Protein AF-A0AAW2UE43-F1 (afdb_monomer_lite)

Organism: NCBI:txid2727402

Sequence (93 aa):
MKLEWTEDGVKSIMGPIPAVKYDETRQRKIWFNSMVAAYTGWEDTRNDPKKAVTFGMEILCQKGDVLLIDNLAVLHSRRPFIPPRRILASLCK

pLDDT: mean 80.77, std 15.51, range [40.88, 96.12]

Secondary structure (DSSP, 8-state):
-EEEEETTEEEEE--S--S-EEETTTTEEE--S-HHHHHHH--STT----------------TT------TTT--------PSP---------

Foldseek 3Di:
DDWDADPVGIDDDDDDDDQWDADPVVRDIFRPDCVLCVQAPPDDPPHDHPDRDDDDDDDDDDPPDDDDDDNRHDDDDDDDDDDDDDDDDDDDD

Radius of gyration: 17.25 Å; chains: 1; bounding box: 38×34×42 Å

InterPro domains:
  IPR003819 TauD/TfdA-like domain [PF02668] (58-88)
  IPR042098 Glutarate 2-hydroxylase superfamily [G3DSA:3.60.130.10] (1-93)
  IPR050411 Alpha-ketoglutarate-dependent hydroxylases [PTHR10696] (2-93)

Structure (mmCIF, N/CA/C/O backbone):
data_AF-A0AAW2UE43-F1
#
_entry.id   AF-A0AAW2UE43-F1
#
loop_
_atom_site.group_PDB
_atom_site.id
_atom_site.type_symbol
_atom_site.label_atom_id
_atom_site.label_alt_id
_atom_site.label_comp_id
_atom_site.label_asym_id
_atom_site.label_entity_id
_atom_site.label_seq_id
_atom_site.pdbx_PDB_ins_code
_atom_site.Cartn_x
_atom_site.Cartn_y
_atom_site.Cartn_z
_atom_site.occupancy
_atom_site.B_iso_or_equiv
_atom_site.auth_seq_id
_atom_site.auth_comp_id
_atom_site.auth_asym_id
_atom_site.auth_atom_id
_atom_site.pdbx_PDB_model_num
ATOM 1 N N . MET A 1 1 ? 11.026 15.589 -1.054 1.00 80.06 1 MET A N 1
ATOM 2 C CA . MET A 1 1 ? 11.029 15.028 -2.422 1.00 80.06 1 MET A CA 1
ATOM 3 C C . MET A 1 1 ? 11.809 15.987 -3.299 1.00 80.06 1 MET A C 1
ATOM 5 O O . MET A 1 1 ? 11.543 17.178 -3.218 1.00 80.06 1 MET A O 1
ATOM 9 N N . LYS A 1 2 ? 12.787 15.495 -4.058 1.00 90.12 2 LYS A N 1
ATOM 10 C CA . LYS A 1 2 ? 13.592 16.286 -4.995 1.00 90.12 2 LYS A CA 1
ATOM 11 C C . LYS A 1 2 ? 13.264 15.838 -6.417 1.00 90.12 2 LYS A C 1
ATOM 13 O O . LYS A 1 2 ? 13.130 14.640 -6.650 1.00 90.12 2 LYS A O 1
ATOM 18 N N . LEU A 1 3 ? 13.130 16.791 -7.332 1.00 93.50 3 LEU A N 1
ATOM 19 C CA . LEU A 1 3 ? 12.931 16.537 -8.756 1.00 93.50 3 LEU A CA 1
ATOM 20 C C . LEU A 1 3 ? 14.174 16.997 -9.519 1.00 93.50 3 LEU A C 1
ATOM 22 O O . LEU A 1 3 ? 14.709 18.067 -9.231 1.00 93.50 3 LEU A O 1
ATOM 26 N N . GLU A 1 4 ? 14.633 16.187 -10.465 1.00 94.31 4 GLU A N 1
ATOM 27 C CA . GLU A 1 4 ? 15.760 16.488 -11.350 1.00 94.31 4 GLU A CA 1
ATOM 28 C C . GLU A 1 4 ? 15.294 16.301 -12.796 1.00 94.31 4 GLU A C 1
ATOM 30 O O . GLU A 1 4 ? 14.838 15.218 -13.161 1.00 94.31 4 GLU A O 1
ATOM 35 N N . TRP A 1 5 ? 15.364 17.355 -13.610 1.00 93.94 5 TRP A N 1
ATOM 36 C CA . TRP A 1 5 ? 15.068 17.258 -15.040 1.00 93.94 5 TRP A CA 1
ATOM 37 C C . TRP A 1 5 ? 16.175 16.475 -15.756 1.00 93.94 5 TRP A C 1
ATOM 39 O O . TRP A 1 5 ? 17.357 16.656 -15.468 1.00 93.94 5 TRP A O 1
ATOM 49 N N . THR A 1 6 ? 15.782 15.606 -16.680 1.00 92.62 6 THR A N 1
ATOM 50 C CA . THR A 1 6 ? 16.650 14.833 -17.578 1.00 92.62 6 THR A CA 1
ATOM 51 C C . THR A 1 6 ? 16.332 15.204 -19.027 1.00 92.62 6 THR A C 1
ATOM 53 O O . THR A 1 6 ? 15.311 15.840 -19.271 1.00 92.62 6 THR A O 1
ATOM 56 N N . GLU A 1 7 ? 17.153 14.778 -19.989 1.00 91.81 7 GLU A N 1
ATOM 57 C CA . GLU A 1 7 ? 16.948 15.084 -21.419 1.00 91.81 7 GLU A CA 1
ATOM 58 C C . GLU A 1 7 ? 15.541 14.699 -21.914 1.00 91.81 7 GLU A C 1
ATOM 60 O O . GLU A 1 7 ? 14.879 15.508 -22.557 1.00 91.81 7 GLU A O 1
ATOM 65 N N . ASP A 1 8 ? 15.034 13.535 -21.489 1.00 92.06 8 ASP A N 1
ATOM 66 C CA . ASP A 1 8 ? 13.736 13.000 -21.928 1.00 92.06 8 ASP A CA 1
ATOM 67 C C . ASP A 1 8 ? 12.659 12.965 -20.822 1.00 92.06 8 ASP A C 1
ATOM 69 O O . ASP A 1 8 ? 11.676 12.227 -20.924 1.00 92.06 8 ASP A O 1
ATOM 73 N N . GLY A 1 9 ? 12.823 13.705 -19.714 1.00 90.88 9 GLY A N 1
ATOM 74 C CA . GLY A 1 9 ? 11.825 13.651 -18.638 1.00 90.88 9 GLY A CA 1
ATOM 75 C C . GLY A 1 9 ? 12.251 14.193 -17.279 1.00 90.88 9 GLY A C 1
ATOM 76 O O . GLY A 1 9 ? 13.041 15.125 -17.171 1.00 90.88 9 GLY A O 1
ATOM 77 N N . VAL A 1 10 ? 11.679 13.623 -16.215 1.00 92.00 10 VAL A N 1
ATOM 78 C CA . VAL A 1 10 ? 11.939 14.036 -14.832 1.00 92.00 10 VAL A CA 1
ATOM 79 C C . VAL A 1 10 ? 12.200 12.828 -13.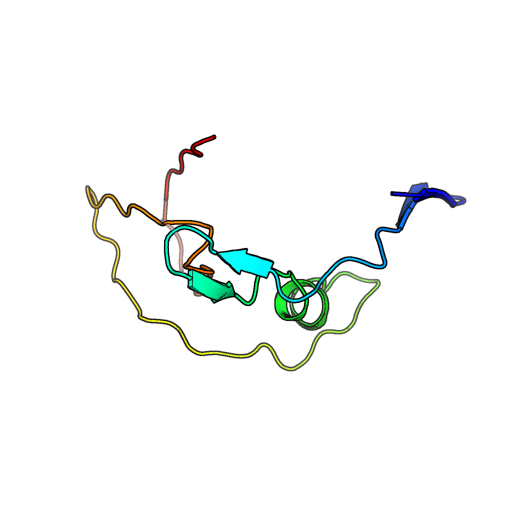940 1.00 92.00 10 VAL A C 1
ATOM 81 O O . VAL A 1 10 ? 11.437 11.862 -13.906 1.00 92.00 10 VAL A O 1
ATOM 84 N N . LYS A 1 11 ? 13.282 12.900 -13.171 1.00 86.88 11 LYS A N 1
ATOM 85 C CA . LYS A 1 11 ? 13.639 11.943 -12.129 1.00 86.88 11 LYS A CA 1
ATOM 86 C C . LYS A 1 11 ? 13.120 12.439 -10.784 1.00 86.88 11 LYS A C 1
ATOM 88 O O . LYS A 1 11 ? 13.385 13.570 -10.382 1.00 86.88 11 LYS A O 1
ATOM 93 N N . SER A 1 12 ? 12.418 11.571 -10.060 1.00 87.00 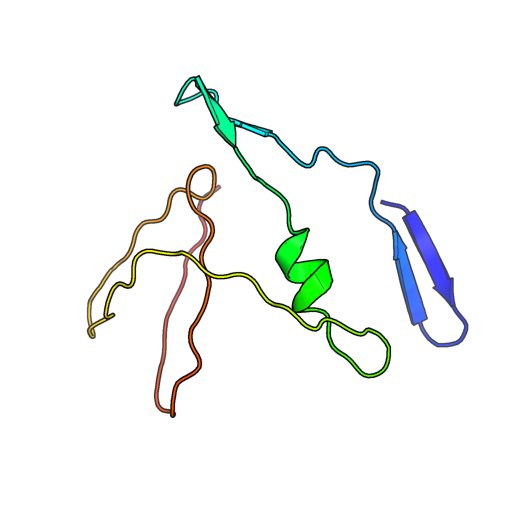12 SER A N 1
ATOM 94 C CA . SER A 1 12 ? 11.940 11.847 -8.701 1.00 87.00 12 SER A CA 1
ATOM 95 C C . SER A 1 12 ? 12.790 11.112 -7.670 1.00 87.00 12 SER A C 1
ATOM 97 O O . SER A 1 12 ? 12.957 9.899 -7.749 1.00 87.00 12 SER A O 1
ATOM 99 N N . ILE A 1 13 ? 13.308 11.839 -6.680 1.00 85.19 13 ILE A N 1
ATOM 100 C CA . ILE A 1 13 ? 14.120 11.301 -5.586 1.00 85.19 13 ILE A CA 1
ATOM 101 C C . ILE A 1 13 ? 13.391 11.545 -4.262 1.00 85.19 13 ILE A C 1
ATOM 103 O O . ILE A 1 13 ? 13.047 12.677 -3.901 1.00 85.19 13 ILE A O 1
ATOM 107 N N . MET A 1 14 ? 13.165 10.472 -3.510 1.00 84.00 14 MET A N 1
ATOM 108 C CA . MET A 1 14 ? 12.497 10.506 -2.214 1.00 84.00 14 MET A CA 1
ATOM 109 C C . MET A 1 14 ? 13.329 9.747 -1.183 1.00 84.00 14 MET A C 1
ATOM 111 O O . MET A 1 14 ? 13.591 8.562 -1.353 1.00 84.00 14 MET A O 1
ATOM 115 N N . GLY A 1 15 ? 13.735 10.430 -0.114 1.00 85.88 15 GLY A N 1
ATOM 116 C CA . GLY A 1 15 ? 14.483 9.823 0.981 1.00 85.88 15 GLY A CA 1
ATOM 117 C C . GLY A 1 15 ? 15.509 10.763 1.625 1.00 85.88 15 GLY A C 1
ATOM 118 O O . GLY A 1 15 ? 15.723 11.863 1.110 1.00 85.88 15 GLY A O 1
ATOM 119 N N . PRO A 1 16 ? 16.140 10.325 2.732 1.00 84.81 16 PRO A N 1
ATOM 120 C CA . PRO A 1 16 ? 15.849 9.077 3.448 1.00 84.81 16 PRO A CA 1
ATOM 121 C C . PRO A 1 16 ? 14.474 9.126 4.139 1.00 84.81 16 PRO A C 1
ATOM 123 O O . PRO A 1 16 ? 14.069 10.160 4.661 1.00 84.81 16 PRO A O 1
ATOM 126 N N . ILE A 1 17 ? 13.735 8.014 4.108 1.00 86.62 17 ILE A N 1
ATOM 127 C CA . ILE A 1 17 ? 12.438 7.856 4.788 1.00 86.62 17 ILE A CA 1
ATOM 128 C C . ILE A 1 17 ? 12.471 6.619 5.697 1.00 86.62 17 ILE A C 1
ATOM 130 O O . ILE A 1 17 ? 13.156 5.650 5.359 1.00 86.62 17 ILE A O 1
ATOM 134 N N . PRO A 1 18 ? 11.749 6.614 6.835 1.00 85.69 18 PRO A N 1
ATOM 135 C CA . PRO A 1 18 ? 11.718 5.460 7.727 1.00 85.69 18 PRO A CA 1
ATOM 136 C C . PRO A 1 18 ? 11.164 4.211 7.035 1.00 85.69 18 PRO A C 1
ATOM 138 O O . PRO A 1 18 ? 10.091 4.248 6.436 1.00 85.69 18 PRO A O 1
ATOM 141 N N . ALA A 1 19 ? 11.873 3.089 7.166 1.00 83.19 19 ALA A N 1
ATOM 142 C CA . ALA A 1 19 ? 11.395 1.784 6.706 1.00 83.19 19 ALA A CA 1
ATOM 143 C C . ALA A 1 19 ? 10.377 1.156 7.678 1.00 83.19 19 ALA A C 1
ATOM 145 O O . ALA A 1 19 ? 9.554 0.331 7.288 1.00 83.19 19 ALA A O 1
ATOM 146 N N . VAL A 1 20 ? 10.425 1.549 8.950 1.00 89.44 20 VAL A N 1
ATOM 147 C CA . VAL A 1 20 ? 9.554 1.045 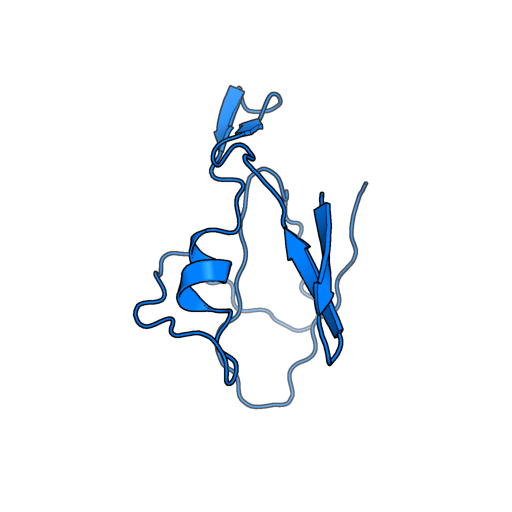10.012 1.00 89.44 20 VAL A CA 1
ATOM 148 C C . VAL A 1 20 ? 8.792 2.224 10.598 1.00 89.44 20 VAL A C 1
ATOM 150 O O . VAL A 1 20 ? 9.398 3.229 10.967 1.00 89.44 20 VAL A O 1
ATOM 153 N N . LYS A 1 21 ? 7.468 2.094 10.685 1.00 91.88 21 LYS A N 1
ATOM 154 C CA . LYS A 1 21 ? 6.600 3.039 11.402 1.00 91.88 21 LYS A CA 1
ATOM 155 C C . LYS A 1 21 ? 6.125 2.416 12.713 1.00 91.88 21 LYS A C 1
ATOM 157 O O . LYS A 1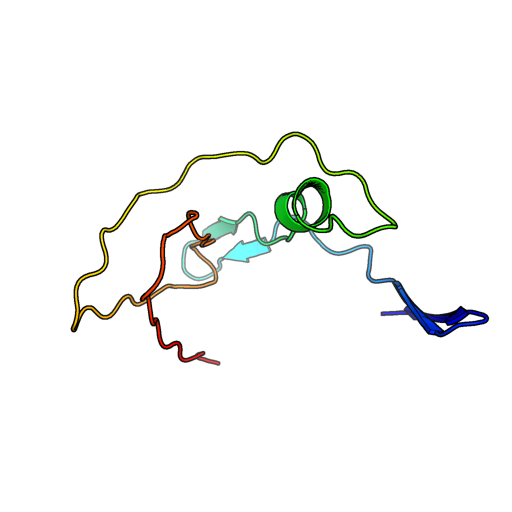 21 ? 6.338 1.227 12.947 1.00 91.88 21 LYS A O 1
ATOM 162 N N . TYR A 1 22 ? 5.492 3.213 13.564 1.00 93.00 22 TYR A N 1
ATOM 163 C CA . TYR A 1 22 ? 4.843 2.741 14.784 1.00 93.00 22 TYR A CA 1
ATOM 164 C C . TYR A 1 22 ? 3.330 2.935 14.660 1.00 93.00 22 TYR A C 1
ATOM 166 O O . TYR A 1 22 ? 2.878 4.020 14.306 1.00 93.00 22 TYR A O 1
ATOM 174 N N . ASP A 1 23 ? 2.566 1.872 14.896 1.00 93.00 23 ASP A N 1
ATOM 175 C CA . ASP A 1 23 ? 1.109 1.904 15.015 1.00 93.00 23 ASP A CA 1
ATOM 176 C C . ASP A 1 23 ? 0.761 2.206 16.477 1.00 93.00 23 ASP A C 1
ATOM 178 O O . ASP A 1 23 ? 0.895 1.336 17.341 1.00 93.00 23 ASP A O 1
ATOM 182 N N . GLU A 1 24 ? 0.331 3.438 16.756 1.00 93.38 24 GLU A N 1
ATOM 183 C CA . GLU A 1 24 ? -0.064 3.871 18.103 1.00 93.38 24 GLU A CA 1
ATOM 184 C C . GLU A 1 24 ? -1.338 3.177 18.596 1.00 93.38 24 GLU A C 1
ATOM 186 O O . GLU A 1 24 ? -1.493 2.942 19.791 1.00 93.38 24 GLU A O 1
ATOM 191 N N . THR A 1 25 ? -2.240 2.777 17.700 1.00 93.94 25 THR A N 1
ATOM 192 C CA . THR A 1 25 ? -3.494 2.125 18.105 1.00 93.94 25 THR A CA 1
ATOM 193 C C . THR A 1 25 ? -3.248 0.725 18.664 1.00 93.94 25 THR A C 1
ATOM 195 O O . THR A 1 25 ? -3.954 0.278 19.565 1.00 93.94 25 THR A O 1
ATOM 198 N N . ARG A 1 26 ? -2.210 0.042 18.162 1.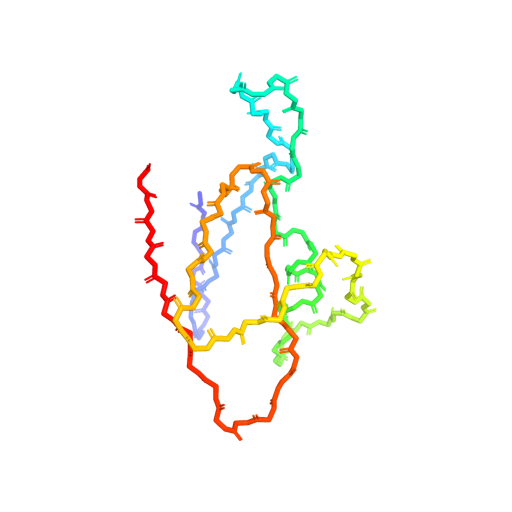00 93.50 26 ARG A N 1
ATOM 199 C CA . ARG A 1 26 ? -1.837 -1.329 18.558 1.00 93.50 26 ARG A CA 1
ATOM 200 C C . ARG A 1 26 ? -0.497 -1.425 19.278 1.00 93.50 26 ARG A C 1
ATOM 202 O O . ARG A 1 26 ? -0.049 -2.534 19.555 1.00 93.50 26 ARG A O 1
ATOM 209 N N . GLN A 1 27 ? 0.140 -0.288 19.550 1.00 94.62 27 GLN A N 1
ATOM 210 C CA . GLN A 1 27 ? 1.411 -0.177 20.267 1.00 94.62 27 GLN A CA 1
ATOM 211 C C . GLN A 1 27 ? 2.502 -1.110 19.713 1.00 94.62 27 GLN A C 1
ATOM 213 O O . GLN A 1 27 ? 3.153 -1.855 20.446 1.00 94.62 27 GLN A O 1
ATOM 218 N N . ARG A 1 28 ? 2.692 -1.102 18.386 1.00 92.25 28 ARG A N 1
ATOM 219 C CA . ARG A 1 28 ? 3.668 -1.980 17.720 1.00 92.25 28 ARG A CA 1
ATOM 220 C C . ARG A 1 28 ? 4.377 -1.313 16.551 1.00 92.25 28 ARG A C 1
ATOM 222 O O . ARG A 1 28 ? 3.819 -0.475 15.849 1.00 92.25 28 ARG A O 1
ATOM 229 N N . LYS A 1 29 ? 5.607 -1.753 16.287 1.00 92.94 29 LYS A N 1
ATOM 230 C CA . LYS A 1 29 ? 6.331 -1.413 15.055 1.00 92.94 29 LYS A CA 1
ATOM 231 C C . LYS A 1 29 ? 5.720 -2.157 13.866 1.00 92.94 29 LYS A C 1
ATOM 233 O O . LYS A 1 29 ? 5.378 -3.331 13.982 1.00 92.94 29 LYS A O 1
ATOM 238 N N . ILE A 1 30 ? 5.620 -1.480 12.727 1.00 91.31 30 ILE A N 1
ATOM 239 C CA . ILE A 1 30 ? 5.030 -2.001 11.493 1.00 91.31 30 ILE A CA 1
ATOM 240 C C . ILE A 1 30 ? 5.967 -1.795 10.302 1.00 91.31 30 ILE A C 1
ATOM 242 O O . ILE A 1 30 ? 6.654 -0.774 10.182 1.00 91.31 30 ILE A O 1
ATOM 246 N N . TRP A 1 31 ? 5.973 -2.774 9.399 1.00 88.00 31 TRP A N 1
ATOM 247 C CA . TRP A 1 31 ? 6.724 -2.722 8.148 1.00 88.00 31 TRP A CA 1
ATOM 248 C C . TRP A 1 31 ? 5.956 -1.905 7.103 1.00 88.00 31 TRP A C 1
ATOM 250 O O . TRP A 1 31 ? 5.282 -2.448 6.233 1.00 88.00 31 TRP A O 1
ATOM 260 N N . PHE A 1 32 ? 6.019 -0.579 7.217 1.00 86.94 32 PHE A N 1
ATOM 261 C CA . PHE A 1 32 ? 5.305 0.345 6.333 1.00 86.94 32 PHE A CA 1
ATOM 262 C C . PHE A 1 32 ? 6.277 0.971 5.329 1.00 86.94 32 PHE A C 1
ATOM 264 O O . PHE A 1 32 ? 6.672 2.131 5.453 1.00 86.94 32 PHE A O 1
ATOM 271 N N . ASN A 1 33 ? 6.702 0.183 4.346 1.00 82.69 33 ASN A N 1
ATOM 272 C CA . ASN A 1 33 ? 7.539 0.652 3.247 1.00 82.69 33 ASN A CA 1
ATOM 273 C C . ASN A 1 33 ? 7.282 -0.155 1.968 1.00 82.69 33 ASN A C 1
ATOM 275 O O . ASN A 1 33 ? 6.666 -1.218 2.000 1.00 82.69 33 ASN A O 1
ATOM 279 N N . SER A 1 34 ? 7.807 0.346 0.852 1.00 79.38 34 SER A N 1
ATOM 280 C CA . SER A 1 34 ? 7.702 -0.295 -0.463 1.00 79.38 34 SER A CA 1
ATOM 281 C C . SER A 1 34 ? 8.999 -0.994 -0.882 1.00 79.38 34 SER A C 1
ATOM 283 O O . SER A 1 34 ? 9.229 -1.149 -2.074 1.00 79.38 34 SER A O 1
ATOM 285 N N . MET A 1 35 ? 9.866 -1.397 0.057 1.00 79.12 35 MET A N 1
ATOM 286 C CA . MET A 1 35 ? 11.202 -1.936 -0.246 1.00 79.12 35 MET A CA 1
ATOM 287 C C . MET A 1 35 ? 11.131 -3.153 -1.169 1.00 79.12 35 MET A C 1
ATOM 289 O O . MET A 1 35 ? 11.789 -3.165 -2.201 1.00 79.12 35 MET A O 1
ATOM 293 N N . VAL A 1 36 ? 10.291 -4.140 -0.838 1.00 77.44 36 VAL A N 1
ATOM 294 C CA . VAL A 1 36 ? 10.120 -5.335 -1.680 1.00 77.44 36 VAL A CA 1
ATOM 295 C C . VAL A 1 36 ? 9.491 -4.955 -3.018 1.00 77.44 36 VAL A C 1
ATOM 297 O O . VAL A 1 36 ? 10.013 -5.340 -4.050 1.00 77.44 36 VAL A O 1
ATOM 300 N N . ALA A 1 37 ? 8.429 -4.144 -3.025 1.00 72.56 37 ALA A N 1
ATOM 301 C CA . ALA A 1 37 ? 7.757 -3.744 -4.263 1.00 72.56 37 ALA A CA 1
ATOM 302 C C . ALA A 1 37 ? 8.678 -2.972 -5.226 1.00 72.56 37 ALA A C 1
ATOM 304 O O . ALA A 1 37 ? 8.631 -3.207 -6.429 1.00 72.56 37 ALA A O 1
ATOM 305 N N . ALA A 1 38 ? 9.528 -2.084 -4.707 1.00 67.25 38 ALA A N 1
ATOM 306 C CA . ALA A 1 38 ? 10.495 -1.337 -5.504 1.00 67.25 38 ALA A CA 1
ATOM 307 C C . ALA A 1 38 ? 11.652 -2.227 -5.973 1.00 67.25 38 ALA A C 1
ATOM 309 O O . ALA A 1 38 ? 12.064 -2.130 -7.121 1.00 67.25 38 ALA A O 1
ATOM 310 N N . TYR A 1 39 ? 12.150 -3.118 -5.110 1.00 66.81 39 TYR A N 1
ATOM 311 C CA . TYR A 1 39 ? 13.265 -4.002 -5.447 1.00 66.81 39 TYR A CA 1
ATOM 312 C C . TYR A 1 39 ? 12.867 -5.134 -6.400 1.00 66.81 39 TYR A C 1
ATOM 314 O O . TYR A 1 39 ? 13.705 -5.583 -7.165 1.00 66.81 39 TYR A O 1
ATOM 322 N N . THR A 1 40 ? 11.616 -5.614 -6.359 1.00 67.44 40 THR A N 1
ATOM 323 C CA . THR A 1 40 ? 11.185 -6.811 -7.106 1.00 67.44 40 THR A CA 1
ATOM 324 C C . THR A 1 40 ? 10.061 -6.583 -8.113 1.00 67.44 40 THR A C 1
ATOM 326 O O . THR A 1 40 ? 9.720 -7.496 -8.860 1.00 67.44 40 THR A O 1
ATOM 329 N N . GLY A 1 41 ? 9.429 -5.410 -8.110 1.00 62.59 41 GLY A N 1
ATOM 330 C CA . GLY A 1 41 ? 8.246 -5.134 -8.928 1.00 62.59 41 GLY A CA 1
ATOM 331 C C . GLY A 1 41 ? 8.385 -3.940 -9.862 1.00 62.59 41 GLY A C 1
ATOM 332 O O . GLY A 1 41 ? 7.575 -3.802 -10.774 1.00 62.59 41 GLY A O 1
ATOM 333 N N . TRP A 1 42 ? 9.385 -3.078 -9.671 1.00 60.59 42 TRP A N 1
ATOM 334 C CA . TRP A 1 42 ? 9.677 -1.991 -10.607 1.00 60.59 42 TRP A CA 1
ATOM 335 C C . TRP A 1 42 ? 10.574 -2.512 -11.728 1.00 60.59 42 TRP A C 1
ATOM 337 O O . TRP A 1 42 ? 11.676 -2.022 -11.900 1.00 60.59 42 TRP A O 1
ATOM 347 N N . GLU A 1 43 ? 10.109 -3.536 -12.449 1.00 57.88 43 GLU A N 1
ATOM 348 C CA . GLU A 1 43 ? 10.745 -4.052 -13.666 1.00 57.88 43 GLU A CA 1
ATOM 349 C C . GLU A 1 43 ? 10.147 -3.327 -14.873 1.00 57.88 43 GLU A C 1
ATOM 351 O O . GLU A 1 43 ? 9.005 -3.568 -15.268 1.00 57.88 43 GLU A O 1
ATOM 356 N N . ASP A 1 44 ? 10.909 -2.407 -15.447 1.00 64.50 44 ASP A N 1
ATOM 357 C CA . ASP A 1 44 ? 10.687 -1.883 -16.792 1.00 64.50 44 ASP A CA 1
ATOM 358 C C . ASP A 1 44 ? 11.996 -2.039 -17.582 1.00 64.50 44 ASP A C 1
ATOM 360 O O . ASP A 1 44 ? 12.948 -2.652 -17.099 1.00 64.50 44 ASP A O 1
ATOM 364 N N . THR A 1 45 ? 12.094 -1.483 -18.791 1.00 54.91 45 THR A N 1
ATOM 365 C CA . THR A 1 45 ? 13.334 -1.512 -19.593 1.00 54.91 45 THR A CA 1
ATOM 366 C C . THR A 1 45 ? 14.564 -0.900 -18.890 1.00 54.91 45 THR A C 1
ATOM 368 O O . THR A 1 45 ? 15.639 -0.876 -19.487 1.00 54.91 45 THR A O 1
ATOM 371 N N . ARG A 1 46 ? 14.444 -0.404 -17.646 1.00 53.09 46 ARG A N 1
ATOM 372 C CA . ARG A 1 46 ? 15.481 0.304 -16.890 1.00 53.09 46 ARG A CA 1
ATOM 373 C C . ARG A 1 46 ? 15.794 -0.286 -15.495 1.00 53.09 46 ARG A C 1
ATOM 375 O O . ARG A 1 46 ? 16.583 0.340 -14.795 1.00 53.09 46 ARG A O 1
ATOM 382 N N . ASN A 1 47 ? 15.253 -1.444 -15.069 1.00 50.09 47 ASN A N 1
ATOM 383 C CA . ASN A 1 47 ? 15.447 -1.988 -13.696 1.00 50.09 47 ASN A CA 1
ATOM 384 C C . ASN A 1 47 ? 15.334 -3.547 -13.592 1.00 50.09 47 ASN A C 1
ATOM 386 O O . ASN A 1 47 ? 14.505 -4.119 -14.290 1.00 50.09 47 ASN A O 1
ATOM 390 N N . ASP A 1 48 ? 16.112 -4.232 -12.717 1.00 53.09 48 ASP A N 1
ATOM 391 C CA . ASP A 1 48 ? 16.178 -5.724 -12.558 1.00 53.09 48 ASP A CA 1
ATOM 392 C C . ASP A 1 48 ? 15.722 -6.233 -11.153 1.00 53.09 48 ASP A C 1
ATOM 394 O O . ASP A 1 48 ? 16.263 -5.741 -10.158 1.00 53.09 48 ASP A O 1
ATOM 398 N N . PRO A 1 49 ? 14.790 -7.214 -11.017 1.00 53.97 49 PRO A N 1
ATOM 399 C CA . PRO A 1 49 ? 14.033 -7.441 -9.776 1.00 53.97 49 PRO A CA 1
ATOM 400 C C . PRO A 1 49 ? 13.992 -8.884 -9.207 1.00 53.97 49 PRO A C 1
ATOM 402 O O . PRO A 1 49 ? 13.123 -9.238 -8.396 1.00 53.97 49 PRO A O 1
ATOM 405 N N . LYS A 1 50 ? 14.868 -9.793 -9.636 1.00 45.94 50 LYS A N 1
ATOM 406 C CA . LYS A 1 50 ? 14.652 -11.246 -9.456 1.00 45.94 50 LYS A CA 1
ATOM 407 C C . LYS A 1 50 ? 14.842 -11.766 -8.018 1.00 45.94 50 LYS A C 1
ATOM 409 O O . LYS A 1 50 ? 15.909 -12.281 -7.691 1.00 45.94 50 LYS A O 1
ATOM 414 N N . LYS A 1 51 ? 13.774 -11.711 -7.199 1.00 46.09 51 LYS A N 1
ATOM 415 C CA . LYS A 1 51 ? 13.303 -12.710 -6.190 1.00 46.09 51 LYS A CA 1
ATOM 416 C C . LYS A 1 51 ? 12.189 -12.104 -5.310 1.00 46.09 51 LYS A C 1
ATOM 418 O O . LYS A 1 51 ? 12.415 -11.678 -4.180 1.00 46.09 51 LYS A O 1
ATOM 423 N N . ALA A 1 52 ? 10.966 -12.060 -5.845 1.00 43.66 52 ALA A N 1
ATOM 424 C CA . ALA A 1 52 ? 9.785 -11.493 -5.186 1.00 43.66 52 ALA A CA 1
ATOM 425 C C . ALA A 1 52 ? 9.231 -12.415 -4.081 1.00 43.66 52 ALA A C 1
ATOM 427 O O . ALA A 1 52 ? 8.637 -13.458 -4.343 1.00 43.66 52 ALA A O 1
ATOM 428 N N . VAL A 1 53 ? 9.473 -12.012 -2.835 1.00 40.88 53 VAL A N 1
ATOM 429 C CA . VAL A 1 53 ? 9.099 -12.667 -1.570 1.00 40.88 53 VAL A CA 1
ATOM 430 C C . VAL A 1 53 ? 7.605 -13.032 -1.479 1.00 40.88 53 VAL A C 1
ATOM 432 O O . VAL A 1 53 ? 6.745 -12.296 -1.959 1.00 40.88 53 VAL A O 1
ATOM 435 N N . THR A 1 54 ? 7.288 -14.134 -0.783 1.00 44.84 54 THR A N 1
ATOM 436 C CA . THR A 1 54 ? 5.917 -14.526 -0.401 1.00 44.84 54 THR A CA 1
ATOM 437 C C . THR A 1 54 ? 5.801 -14.769 1.108 1.00 44.84 54 THR A C 1
ATOM 439 O O . THR A 1 54 ? 6.648 -15.435 1.691 1.00 44.84 54 THR A O 1
ATOM 442 N N . PHE A 1 55 ? 4.751 -14.228 1.732 1.00 41.47 55 PHE A N 1
ATOM 443 C CA . PHE A 1 55 ? 3.803 -14.946 2.601 1.00 41.47 55 PHE A CA 1
ATOM 444 C C . PHE A 1 55 ? 2.604 -14.021 2.869 1.00 41.47 55 PHE A C 1
ATOM 446 O O . PHE A 1 55 ? 2.779 -12.851 3.203 1.00 41.47 55 PHE A O 1
ATOM 453 N N . GLY A 1 56 ? 1.389 -14.537 2.700 1.00 51.81 56 GLY A N 1
ATOM 454 C CA . GLY A 1 56 ? 0.132 -13.830 2.943 1.00 51.81 56 GLY A CA 1
ATOM 455 C C . GLY A 1 56 ? -1.014 -14.833 3.049 1.00 51.81 56 GLY A C 1
ATOM 456 O O . GLY A 1 56 ? -0.959 -15.890 2.423 1.00 51.81 56 GLY A O 1
ATOM 457 N N . MET A 1 57 ? -2.026 -14.532 3.865 1.00 54.22 57 MET A N 1
ATOM 458 C CA . MET A 1 57 ? -3.259 -15.323 3.915 1.00 54.22 57 MET A CA 1
ATOM 459 C C . MET A 1 57 ? -4.042 -15.131 2.615 1.00 54.22 57 MET A C 1
ATOM 461 O O . MET A 1 57 ? -4.265 -14.002 2.177 1.00 54.22 57 MET A O 1
ATOM 465 N N . GLU A 1 58 ? -4.466 -16.234 2.008 1.00 65.94 58 GLU A N 1
ATOM 466 C CA . GLU A 1 58 ? -5.213 -16.220 0.755 1.00 65.94 58 GLU A CA 1
ATOM 467 C C . GLU A 1 58 ? -6.716 -16.242 1.039 1.00 65.94 58 GLU A C 1
ATOM 469 O O . GLU A 1 58 ? -7.229 -17.177 1.650 1.00 65.94 58 GLU A O 1
ATOM 474 N N . ILE A 1 59 ? -7.426 -15.207 0.585 1.00 77.12 59 ILE A N 1
ATOM 475 C CA . ILE A 1 59 ? -8.890 -15.154 0.630 1.00 77.12 59 ILE A CA 1
ATOM 476 C C . ILE A 1 59 ? -9.406 -15.278 -0.804 1.00 77.12 59 ILE A C 1
ATOM 478 O O . ILE A 1 59 ? -9.061 -14.474 -1.676 1.00 77.12 59 ILE A O 1
ATOM 482 N N . LEU A 1 60 ? -10.232 -16.295 -1.055 1.00 78.38 60 LEU A N 1
ATOM 483 C CA . LEU A 1 60 ? -10.914 -16.477 -2.333 1.00 78.38 60 LEU A CA 1
ATOM 484 C C . LEU A 1 60 ? -12.084 -15.495 -2.422 1.00 78.38 60 LEU A C 1
ATOM 486 O O . LEU A 1 60 ? -13.097 -15.685 -1.758 1.00 78.38 60 LEU A O 1
ATOM 490 N N . CYS A 1 61 ? -11.938 -14.448 -3.237 1.00 77.00 61 CYS A N 1
ATOM 491 C CA . CYS A 1 61 ? -13.002 -13.469 -3.447 1.00 77.00 61 CYS A CA 1
ATOM 492 C C . CYS A 1 61 ? -14.150 -14.069 -4.265 1.00 77.00 61 CYS A C 1
ATOM 494 O O . CYS A 1 61 ? -13.943 -14.520 -5.396 1.00 77.00 61 CYS A O 1
ATOM 496 N N . GLN A 1 62 ? -15.361 -13.975 -3.734 1.00 86.44 62 GLN A N 1
ATOM 497 C CA . GLN A 1 62 ? -16.613 -14.270 -4.414 1.00 86.44 62 GLN A CA 1
ATOM 498 C C . GLN A 1 62 ? -17.348 -12.974 -4.771 1.00 86.44 62 GLN A C 1
ATOM 500 O O . GLN A 1 62 ? -17.083 -11.890 -4.243 1.00 86.44 62 GLN A O 1
ATOM 505 N N . LYS A 1 63 ? -18.277 -13.059 -5.727 1.00 90.94 63 LYS A N 1
ATOM 506 C CA . LYS A 1 63 ? -19.091 -11.903 -6.113 1.00 90.94 63 LYS A CA 1
ATOM 507 C C . LYS A 1 63 ? -19.976 -11.490 -4.933 1.00 90.94 63 LYS A C 1
ATOM 509 O O . LYS A 1 63 ? -20.817 -12.269 -4.505 1.00 90.94 63 LYS A O 1
ATOM 514 N N . GLY A 1 64 ? -19.834 -10.241 -4.497 1.00 93.44 64 GLY A N 1
ATOM 515 C CA . GLY A 1 64 ? -20.566 -9.686 -3.355 1.00 93.44 64 GLY A CA 1
ATOM 516 C C . GLY A 1 64 ? -19.717 -9.553 -2.090 1.00 93.44 64 GLY A C 1
ATOM 517 O O . GLY A 1 64 ? -20.130 -8.837 -1.184 1.00 93.44 64 GLY A O 1
ATOM 518 N N . ASP A 1 65 ? -18.525 -10.157 -2.052 1.00 94.38 65 ASP A N 1
ATOM 519 C CA . ASP A 1 65 ? -17.621 -10.020 -0.913 1.00 94.38 65 ASP A CA 1
ATOM 520 C C . ASP A 1 65 ? -17.116 -8.583 -0.767 1.00 94.38 65 ASP A C 1
ATOM 522 O O . ASP A 1 65 ? -16.744 -7.920 -1.742 1.00 94.38 65 ASP A O 1
ATOM 526 N N . VAL A 1 66 ? -17.042 -8.130 0.485 1.00 92.88 66 VAL A N 1
ATOM 527 C CA . VAL A 1 66 ? -16.427 -6.860 0.870 1.00 92.88 66 VAL A CA 1
ATOM 528 C C . VAL A 1 66 ? -15.316 -7.154 1.864 1.00 92.88 66 VAL A C 1
ATOM 530 O O . VAL A 1 66 ? -15.555 -7.724 2.926 1.00 92.88 66 VAL A O 1
ATOM 533 N N . LEU A 1 67 ? -14.096 -6.744 1.523 1.00 92.81 67 LEU A N 1
ATOM 534 C CA . LEU A 1 67 ? -12.944 -6.837 2.411 1.00 92.81 67 LEU A CA 1
ATOM 535 C C . LEU A 1 67 ? -12.608 -5.446 2.950 1.00 92.81 67 LEU A C 1
ATOM 537 O O . LEU A 1 67 ? -12.311 -4.535 2.178 1.00 92.81 67 LEU A O 1
ATOM 541 N N . LEU A 1 68 ? -12.628 -5.299 4.275 1.00 94.00 68 LEU A N 1
ATOM 542 C CA . LEU A 1 68 ? -12.140 -4.106 4.958 1.00 94.00 68 LEU A CA 1
ATOM 543 C C . LEU A 1 68 ? -10.699 -4.348 5.414 1.00 94.00 68 LEU A C 1
ATOM 545 O O . LEU A 1 68 ? -10.425 -5.303 6.138 1.00 94.00 68 LEU A O 1
ATOM 549 N N . ILE A 1 69 ? -9.784 -3.481 4.983 1.00 91.19 69 ILE A N 1
ATOM 550 C CA . ILE A 1 69 ? -8.357 -3.586 5.291 1.00 91.19 69 ILE A CA 1
ATOM 551 C C . ILE A 1 69 ? -7.927 -2.359 6.091 1.00 91.19 69 ILE A C 1
ATOM 553 O O . ILE A 1 69 ? -8.111 -1.230 5.644 1.00 91.19 69 ILE A O 1
ATOM 557 N N . ASP A 1 70 ? -7.297 -2.588 7.243 1.00 91.81 70 ASP A N 1
ATOM 558 C CA . ASP A 1 70 ? -6.545 -1.549 7.943 1.00 91.81 70 ASP A CA 1
ATOM 559 C C . ASP A 1 70 ? -5.148 -1.423 7.319 1.00 91.81 70 ASP A C 1
ATOM 561 O O . ASP A 1 70 ? -4.298 -2.310 7.453 1.00 91.81 70 ASP A O 1
ATOM 565 N N . ASN A 1 71 ? -4.916 -0.302 6.637 1.00 90.75 71 ASN A N 1
ATOM 566 C CA . ASN A 1 71 ? -3.694 -0.052 5.882 1.00 90.75 71 ASN A CA 1
ATOM 567 C C . ASN A 1 71 ? -2.448 0.129 6.773 1.00 90.75 71 ASN A C 1
ATOM 569 O O . ASN A 1 71 ? -1.333 0.014 6.274 1.00 90.75 71 ASN A O 1
ATOM 573 N N . LEU A 1 72 ? -2.597 0.384 8.081 1.00 88.62 72 LEU A N 1
ATOM 574 C CA . LEU A 1 72 ? -1.469 0.392 9.025 1.00 88.62 72 LEU A CA 1
ATOM 575 C C . LEU A 1 72 ? -1.051 -1.021 9.440 1.00 88.62 72 LEU A C 1
ATOM 577 O O . LEU A 1 72 ? 0.087 -1.237 9.857 1.00 88.62 72 LEU A O 1
ATOM 581 N N . ALA A 1 73 ? -1.956 -1.992 9.332 1.00 87.75 73 ALA A N 1
ATOM 582 C CA . ALA A 1 73 ? -1.735 -3.346 9.823 1.00 87.75 73 ALA A CA 1
ATOM 583 C C . ALA A 1 73 ? -1.440 -4.367 8.718 1.00 87.75 73 ALA A C 1
ATOM 585 O O . ALA A 1 73 ? -0.873 -5.417 9.023 1.00 87.75 73 ALA A O 1
ATOM 586 N N . VAL A 1 74 ? -1.838 -4.096 7.471 1.00 87.50 74 VAL A N 1
ATOM 587 C CA . VAL A 1 74 ? -1.849 -5.094 6.395 1.00 87.50 74 VAL A CA 1
ATOM 588 C C . VAL A 1 74 ? -1.267 -4.533 5.100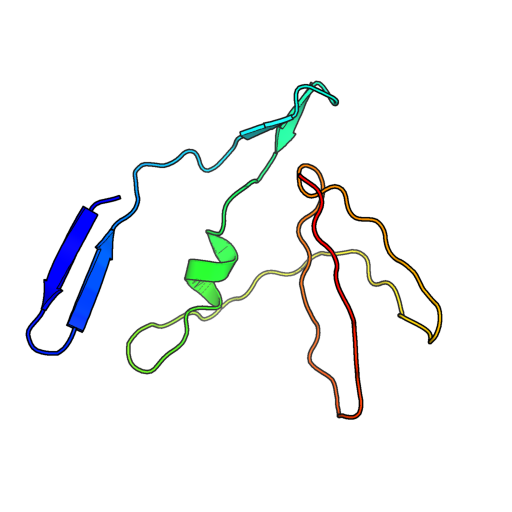 1.00 87.50 74 VAL A C 1
ATOM 590 O O . VAL A 1 74 ? -1.732 -3.524 4.577 1.00 87.50 74 VAL A O 1
ATOM 593 N N . LEU A 1 75 ? -0.300 -5.259 4.533 1.00 88.69 75 LEU A N 1
ATOM 594 C CA . LEU A 1 75 ? 0.078 -5.130 3.127 1.00 88.69 75 LEU A CA 1
ATOM 595 C C . LEU A 1 75 ? -0.739 -6.131 2.307 1.00 88.69 75 LEU A C 1
ATOM 597 O O . LEU A 1 75 ? -0.975 -7.254 2.750 1.00 88.69 75 LEU A O 1
ATOM 601 N N . HIS A 1 76 ? -1.144 -5.744 1.103 1.00 87.62 76 HIS A N 1
ATOM 602 C CA . HIS A 1 76 ? -1.893 -6.604 0.194 1.00 87.62 76 HIS A CA 1
ATOM 603 C C . HIS A 1 76 ? -1.161 -6.746 -1.142 1.00 87.62 76 HIS A C 1
ATOM 605 O O . HIS A 1 76 ? -0.404 -5.872 -1.561 1.00 87.62 76 HIS A O 1
ATOM 611 N N . SER A 1 77 ? -1.383 -7.871 -1.812 1.00 85.69 77 SER A N 1
ATOM 612 C CA . SER A 1 77 ? -0.829 -8.161 -3.131 1.00 85.69 77 SER A CA 1
ATOM 613 C C . SER A 1 77 ? -1.880 -8.852 -3.994 1.00 85.69 77 SER A C 1
ATOM 615 O O . SER A 1 77 ? -3.013 -9.093 -3.569 1.00 85.69 77 SER A O 1
ATOM 617 N N . ARG A 1 78 ? -1.524 -9.150 -5.243 1.00 84.38 78 ARG A N 1
ATOM 618 C CA . ARG A 1 78 ? -2.426 -9.781 -6.202 1.00 84.38 78 ARG A CA 1
ATOM 619 C C . ARG A 1 78 ? -1.732 -10.960 -6.868 1.00 84.38 78 ARG A C 1
ATOM 621 O O . ARG A 1 78 ? -0.654 -10.806 -7.433 1.00 84.38 78 ARG A O 1
ATOM 628 N N . ARG A 1 79 ? -2.396 -12.117 -6.885 1.00 77.44 79 ARG A N 1
ATOM 629 C CA . ARG A 1 79 ? -1.985 -13.261 -7.709 1.00 77.44 79 ARG A CA 1
ATOM 630 C C . ARG A 1 79 ? -2.268 -13.002 -9.201 1.00 77.44 79 ARG A C 1
ATOM 632 O O . ARG A 1 79 ? -3.237 -12.303 -9.536 1.00 77.44 79 ARG A O 1
ATOM 639 N N . PRO A 1 80 ? -1.479 -13.590 -10.116 1.00 78.69 80 PRO A N 1
ATOM 640 C CA . PRO A 1 80 ? -1.885 -13.739 -11.510 1.00 78.69 80 PRO A CA 1
ATOM 641 C C . PRO A 1 80 ? -3.283 -14.372 -11.612 1.00 78.69 80 PRO A C 1
ATOM 643 O O . PRO A 1 80 ? -3.676 -15.160 -10.754 1.00 78.69 80 PRO A O 1
ATOM 646 N N . PHE A 1 81 ? -4.055 -14.001 -12.630 1.00 80.62 81 PHE A N 1
ATOM 647 C CA . PHE A 1 81 ? -5.377 -14.573 -12.891 1.00 80.62 81 PHE A CA 1
ATOM 648 C C . PHE A 1 81 ? -5.653 -14.562 -14.394 1.00 80.62 81 PHE A C 1
ATOM 650 O O . PHE A 1 81 ? -5.057 -13.770 -15.125 1.00 80.62 81 PHE A O 1
ATOM 657 N N . ILE A 1 82 ? -6.583 -15.408 -14.832 1.00 82.62 82 ILE A N 1
ATOM 658 C CA . ILE A 1 82 ? -7.096 -15.412 -16.204 1.00 82.62 82 ILE A CA 1
ATOM 659 C C . ILE A 1 82 ? -8.391 -14.585 -16.216 1.00 82.62 82 ILE A C 1
ATOM 661 O O . ILE A 1 82 ? -9.261 -14.837 -15.378 1.00 82.62 82 ILE A O 1
ATOM 665 N N . PRO A 1 83 ? -8.524 -13.562 -17.081 1.00 88.31 83 PRO A N 1
ATOM 666 C CA . PRO A 1 83 ? -9.759 -12.786 -17.197 1.00 88.31 83 PRO A CA 1
ATOM 667 C C . PRO A 1 83 ? -10.991 -13.668 -17.501 1.00 88.31 83 PRO A C 1
ATOM 669 O O . PRO A 1 83 ? -10.838 -14.700 -18.153 1.00 88.31 83 PRO A O 1
ATOM 672 N N . PRO A 1 84 ? -12.214 -13.258 -17.100 1.00 91.31 84 PRO A N 1
ATOM 673 C CA . PRO A 1 84 ? -12.558 -11.968 -16.499 1.00 91.31 84 PRO A CA 1
ATOM 674 C C . PRO A 1 84 ? -12.411 -11.934 -14.965 1.00 91.31 84 PRO A C 1
ATOM 676 O O . PRO A 1 84 ? -12.830 -12.844 -14.257 1.00 91.31 84 PRO A O 1
ATOM 679 N N . ARG A 1 85 ? -11.887 -10.821 -14.430 1.00 88.25 85 ARG A N 1
ATOM 680 C CA . ARG A 1 85 ? -11.898 -10.496 -12.990 1.00 88.25 85 ARG A CA 1
ATOM 681 C C . ARG A 1 85 ? -12.063 -8.991 -12.809 1.00 88.25 85 ARG A C 1
ATOM 683 O O . ARG A 1 85 ? -11.332 -8.220 -13.424 1.00 88.25 85 ARG A O 1
ATOM 690 N N . ARG A 1 86 ? -12.989 -8.571 -11.945 1.00 91.69 86 ARG A N 1
ATOM 691 C CA . ARG A 1 86 ? -13.212 -7.160 -11.599 1.00 91.69 86 ARG A CA 1
ATOM 692 C C . ARG A 1 86 ? -13.290 -7.010 -10.084 1.00 91.69 86 ARG A C 1
ATOM 694 O O . ARG A 1 86 ? -14.085 -7.691 -9.449 1.00 91.69 86 ARG A O 1
ATOM 701 N N . ILE A 1 87 ? -12.467 -6.124 -9.531 1.00 91.25 87 ILE A N 1
ATOM 702 C CA . ILE A 1 87 ? -12.458 -5.742 -8.113 1.00 91.25 87 ILE A CA 1
ATOM 703 C C . ILE A 1 87 ? -12.628 -4.223 -8.058 1.00 91.25 87 ILE A C 1
ATOM 705 O O . ILE A 1 87 ? -12.034 -3.515 -8.870 1.00 91.25 87 ILE A O 1
ATOM 709 N N . LEU A 1 88 ? -13.458 -3.735 -7.139 1.00 95.31 88 LEU A N 1
ATOM 710 C CA . LEU A 1 88 ? -13.637 -2.309 -6.862 1.00 95.31 88 LEU A CA 1
ATOM 711 C C . LEU A 1 88 ? -12.966 -1.971 -5.525 1.00 95.31 88 LEU A C 1
ATOM 713 O O . LEU A 1 88 ? -12.850 -2.841 -4.665 1.00 95.31 88 LEU A O 1
ATOM 717 N N . ALA A 1 89 ? -12.530 -0.725 -5.354 1.00 95.38 89 ALA A N 1
ATOM 718 C CA . ALA A 1 89 ? -11.870 -0.262 -4.137 1.00 95.38 89 ALA A CA 1
ATOM 719 C C . ALA A 1 89 ? -12.375 1.127 -3.729 1.00 95.38 89 ALA A C 1
ATOM 721 O O . ALA A 1 89 ? -12.793 1.916 -4.576 1.00 95.38 89 ALA A O 1
ATOM 722 N N . SER A 1 90 ? -12.303 1.413 -2.430 1.00 96.12 90 SER A N 1
ATOM 723 C CA . SER A 1 90 ? -12.509 2.734 -1.836 1.00 96.12 90 SER A CA 1
ATOM 724 C C . SER A 1 90 ? -11.418 2.977 -0.793 1.00 96.12 90 SER A C 1
ATOM 726 O O . SER A 1 90 ? -10.920 2.022 -0.195 1.00 96.12 90 SER A O 1
ATOM 728 N N . LEU A 1 91 ? -11.028 4.236 -0.601 1.00 96.00 91 LEU A N 1
ATOM 729 C CA . LEU A 1 91 ? -9.972 4.638 0.327 1.00 96.00 91 LEU A CA 1
ATOM 730 C C . LEU A 1 91 ? -10.563 5.506 1.437 1.00 96.00 91 LEU A C 1
ATOM 732 O O . LEU A 1 91 ? -11.330 6.430 1.166 1.00 96.00 91 LEU A O 1
ATOM 736 N N . CYS A 1 92 ? -10.174 5.215 2.675 1.00 94.62 92 CYS A N 1
ATOM 737 C CA . CYS A 1 92 ? -10.508 6.027 3.841 1.00 94.62 92 CYS A CA 1
ATOM 738 C C . CYS A 1 92 ? -9.372 7.015 4.142 1.00 94.62 92 CYS A C 1
ATOM 740 O O . CYS A 1 92 ? -8.215 6.746 3.810 1.00 94.62 92 CYS A O 1
ATOM 742 N N . LYS A 1 93 ? -9.724 8.153 4.749 1.00 90.06 93 LYS A N 1
ATOM 743 C CA . LYS A 1 93 ? -8.771 9.173 5.203 1.00 90.06 93 LYS A CA 1
ATOM 744 C C . LYS A 1 93 ? -8.087 8.760 6.502 1.00 90.06 93 LYS A C 1
ATOM 746 O O . LYS A 1 93 ? -8.783 8.151 7.343 1.00 90.06 93 LYS A O 1
#